Protein AF-A0A6A2R9L7-F1 (afdb_monomer)

Organism: Bifidobacterium adolescentis (NCBI:txid1680)

Secondary structure (DSSP, 8-state):
--S--HHHHHHHHHTSTTEEEEEEETTSSSSSEEEEEETTS-EEEEEEETTEEEEEEEEEESSHHHHHHT-EEEEEEEE-TT-SSSHHHHHHHHHHHHHHTT-

Structure (mmCIF, N/CA/C/O backbone):
data_AF-A0A6A2R9L7-F1
#
_entry.id   AF-A0A6A2R9L7-F1
#
loop_
_atom_site.group_PDB
_atom_site.id
_atom_site.type_symbol
_atom_site.label_atom_id
_atom_site.label_alt_id
_atom_site.label_comp_id
_atom_site.label_asym_id
_atom_site.label_entity_id
_atom_site.label_seq_id
_atom_site.pdbx_PDB_ins_code
_atom_site.Cartn_x
_atom_site.Cartn_y
_atom_site.Cartn_z
_atom_site.occupancy
_atom_site.B_iso_or_equiv
_atom_site.auth_seq_id
_atom_site.auth_comp_id
_atom_site.auth_asym_id
_atom_site.auth_atom_id
_atom_site.pdbx_PDB_model_num
ATOM 1 N N . MET A 1 1 ? 12.498 -3.124 -13.999 1.00 69.31 1 MET A N 1
ATOM 2 C CA . MET A 1 1 ? 11.090 -3.025 -14.425 1.00 69.31 1 MET A CA 1
ATOM 3 C C . MET A 1 1 ? 10.915 -1.661 -15.077 1.00 69.31 1 MET A C 1
ATOM 5 O O . MET A 1 1 ? 11.564 -0.743 -14.602 1.00 69.31 1 MET A O 1
ATOM 9 N N . GLU A 1 2 ? 10.175 -1.531 -16.182 1.00 69.50 2 GLU A N 1
ATOM 10 C CA . GLU A 1 2 ? 10.085 -0.247 -16.920 1.00 69.50 2 GLU A CA 1
ATOM 11 C C . GLU A 1 2 ? 8.731 0.462 -16.737 1.00 69.50 2 GLU A C 1
ATOM 13 O O . GLU A 1 2 ? 8.708 1.683 -16.657 1.00 69.50 2 GLU A O 1
ATOM 18 N N . ASP A 1 3 ? 7.636 -0.290 -16.569 1.00 83.44 3 ASP A N 1
ATOM 19 C CA . ASP A 1 3 ? 6.300 0.232 -16.257 1.00 83.44 3 ASP A CA 1
ATOM 20 C C . ASP A 1 3 ? 5.630 -0.654 -15.201 1.00 83.44 3 ASP A C 1
ATOM 22 O O . ASP A 1 3 ? 5.721 -1.888 -15.265 1.00 83.44 3 ASP A O 1
ATOM 26 N N . ILE A 1 4 ? 4.932 -0.038 -14.246 1.00 88.94 4 ILE A N 1
ATOM 27 C CA . ILE A 1 4 ? 4.225 -0.770 -13.196 1.00 88.94 4 ILE A CA 1
ATOM 28 C C . ILE A 1 4 ? 2.901 -1.330 -13.716 1.00 88.94 4 ILE A C 1
ATOM 30 O O . ILE A 1 4 ? 2.004 -0.607 -14.145 1.00 88.94 4 ILE A O 1
ATOM 34 N N . ASN A 1 5 ? 2.742 -2.644 -13.587 1.00 90.88 5 ASN A N 1
ATOM 35 C CA . ASN A 1 5 ? 1.468 -3.329 -13.738 1.00 90.88 5 ASN A CA 1
ATOM 36 C C . ASN A 1 5 ? 0.770 -3.438 -12.377 1.00 90.88 5 ASN A C 1
ATOM 38 O O . ASN A 1 5 ? 1.140 -4.253 -11.532 1.00 90.88 5 ASN A O 1
ATOM 42 N N . LEU A 1 6 ? -0.294 -2.659 -12.201 1.00 90.62 6 LEU A N 1
ATOM 43 C CA . LEU A 1 6 ? -1.070 -2.592 -10.962 1.00 90.62 6 LEU A CA 1
ATOM 44 C C . LEU A 1 6 ? -1.698 -3.927 -10.545 1.00 90.62 6 LEU A C 1
ATOM 46 O O . LEU A 1 6 ? -1.840 -4.182 -9.352 1.00 90.62 6 LEU A O 1
ATOM 50 N N . TYR A 1 7 ? -2.045 -4.803 -11.491 1.00 91.94 7 TYR A N 1
ATOM 51 C CA . TYR A 1 7 ? -2.589 -6.123 -11.159 1.00 91.94 7 TYR A CA 1
ATOM 52 C C . TYR A 1 7 ? -1.516 -7.051 -10.591 1.00 91.94 7 TYR A C 1
ATOM 54 O O . TYR A 1 7 ? -1.774 -7.766 -9.623 1.00 91.94 7 TYR A O 1
ATOM 62 N N . ASP A 1 8 ? -0.309 -7.018 -11.160 1.00 93.88 8 ASP A N 1
ATOM 63 C CA . ASP A 1 8 ? 0.818 -7.798 -10.645 1.00 93.88 8 ASP A CA 1
ATOM 64 C C . ASP A 1 8 ? 1.302 -7.237 -9.302 1.00 93.88 8 ASP A C 1
ATOM 66 O O . ASP A 1 8 ? 1.650 -8.008 -8.406 1.00 93.88 8 ASP A O 1
ATOM 70 N N . LEU A 1 9 ? 1.259 -5.911 -9.134 1.00 94.81 9 LEU A N 1
ATOM 71 C CA . LEU A 1 9 ? 1.546 -5.240 -7.870 1.00 94.81 9 LEU A CA 1
ATOM 72 C C . LEU A 1 9 ? 0.526 -5.627 -6.787 1.00 94.81 9 LEU A C 1
ATOM 74 O O . LEU A 1 9 ? 0.919 -6.077 -5.712 1.00 94.81 9 LEU A O 1
ATOM 78 N N . ALA A 1 10 ? -0.778 -5.535 -7.076 1.00 95.62 10 ALA A N 1
ATOM 79 C CA . ALA A 1 10 ? -1.836 -5.976 -6.163 1.00 95.62 10 ALA A CA 1
ATOM 80 C C . ALA A 1 10 ? -1.660 -7.454 -5.788 1.00 95.62 10 ALA A C 1
ATOM 82 O O . ALA A 1 10 ? -1.691 -7.815 -4.612 1.00 95.62 10 ALA A O 1
ATOM 83 N N . PHE A 1 11 ? -1.383 -8.312 -6.773 1.00 95.56 11 PHE A N 1
ATOM 84 C CA . PHE A 1 11 ? -1.089 -9.717 -6.518 1.00 95.56 11 PHE A CA 1
ATOM 85 C C . PHE A 1 11 ? 0.145 -9.893 -5.622 1.00 95.56 11 PHE A C 1
ATOM 87 O O . PHE A 1 11 ? 0.132 -10.728 -4.719 1.00 95.56 11 PHE A O 1
ATOM 94 N N . ALA A 1 12 ? 1.201 -9.101 -5.815 1.00 96.44 12 ALA A N 1
ATOM 95 C CA . ALA A 1 12 ? 2.385 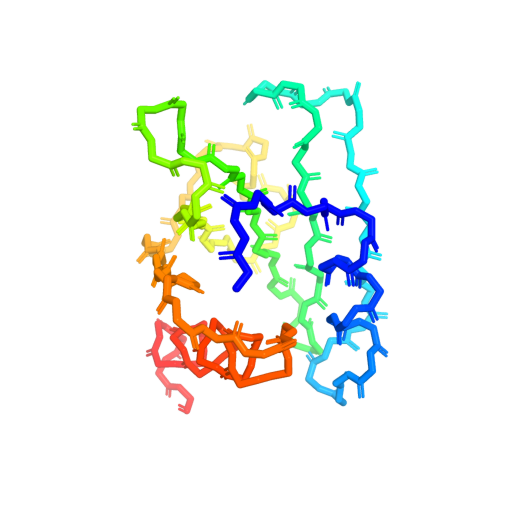-9.151 -4.970 1.00 96.44 12 ALA A CA 1
ATOM 96 C C . ALA A 1 12 ? 2.077 -8.801 -3.504 1.00 96.44 12 ALA A C 1
ATOM 98 O O . ALA A 1 12 ? 2.572 -9.512 -2.628 1.00 96.44 12 ALA A O 1
ATOM 99 N N . PHE A 1 13 ? 1.207 -7.819 -3.242 1.00 97.25 13 PHE A N 1
ATOM 100 C CA . PHE A 1 13 ? 0.708 -7.521 -1.894 1.00 97.25 13 PHE A CA 1
ATOM 101 C C . PHE A 1 13 ? -0.019 -8.714 -1.261 1.00 97.25 13 PHE A C 1
ATOM 103 O O . PHE A 1 13 ? 0.283 -9.065 -0.125 1.00 97.25 13 PHE A O 1
ATOM 110 N N . THR A 1 14 ? -0.891 -9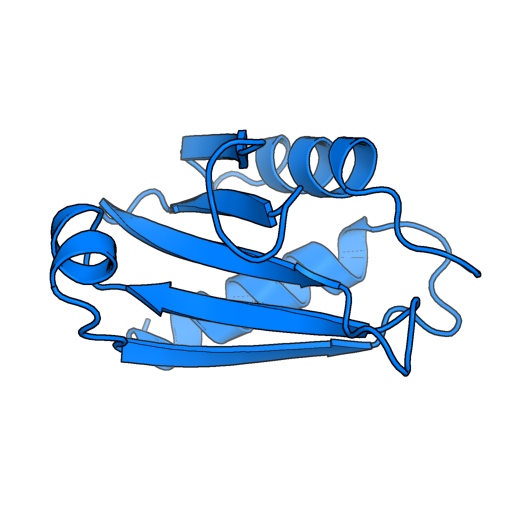.419 -1.996 1.00 95.69 14 THR A N 1
ATOM 111 C CA . THR A 1 14 ? -1.625 -10.588 -1.449 1.00 95.69 14 THR A CA 1
ATOM 112 C C . THR A 1 14 ? -0.727 -11.748 -1.000 1.00 95.69 14 THR A C 1
ATOM 114 O O . THR A 1 14 ? -1.179 -12.661 -0.308 1.00 95.69 14 THR A O 1
ATOM 117 N N . ARG A 1 15 ? 0.554 -11.749 -1.393 1.00 95.94 15 ARG A N 1
ATOM 118 C CA . ARG A 1 15 ? 1.532 -12.759 -0.965 1.00 95.94 15 ARG A CA 1
ATOM 119 C C . ARG A 1 15 ? 2.155 -12.446 0.398 1.00 95.94 15 ARG A C 1
ATOM 121 O O . ARG A 1 15 ? 2.929 -13.268 0.892 1.00 95.94 15 ARG A O 1
ATOM 128 N N . ARG A 1 16 ? 1.854 -11.287 0.990 1.00 96.00 16 ARG A N 1
ATOM 129 C CA . ARG A 1 16 ? 2.440 -10.815 2.248 1.00 96.00 16 ARG A CA 1
ATOM 130 C C . ARG A 1 16 ? 1.500 -11.069 3.427 1.00 96.00 16 ARG A C 1
ATOM 132 O O . ARG A 1 16 ? 0.310 -10.794 3.314 1.00 96.00 16 ARG A O 1
ATOM 139 N N . PRO A 1 17 ? 1.998 -11.606 4.555 1.00 94.69 17 PRO A N 1
ATOM 140 C CA . PRO A 1 17 ? 1.161 -11.929 5.712 1.00 94.69 17 PRO A CA 1
ATOM 141 C C . PRO A 1 17 ? 0.572 -10.698 6.422 1.00 94.69 17 PRO A C 1
ATOM 143 O O . PRO A 1 17 ? -0.409 -10.834 7.151 1.00 94.69 17 PRO A O 1
ATOM 146 N N . GLU A 1 18 ? 1.157 -9.516 6.233 1.00 95.81 18 GLU A N 1
ATOM 147 C CA . GLU A 1 18 ? 0.688 -8.235 6.770 1.00 95.81 18 GLU A CA 1
ATOM 148 C C . GLU A 1 18 ? -0.543 -7.695 6.030 1.00 95.81 18 GLU A C 1
ATOM 150 O O . GLU A 1 18 ? -1.209 -6.791 6.536 1.00 95.81 18 GLU A O 1
ATOM 155 N N . VAL A 1 19 ? -0.849 -8.252 4.856 1.00 96.56 19 VAL A N 1
ATOM 156 C CA . VAL A 1 19 ? -1.941 -7.838 3.975 1.00 96.56 19 VAL A CA 1
ATOM 157 C C . VAL A 1 19 ? -3.101 -8.820 4.107 1.00 96.56 19 VAL A C 1
ATOM 159 O O . VAL A 1 19 ? -2.934 -10.030 3.948 1.00 96.56 19 VAL A O 1
ATOM 162 N N . THR A 1 20 ? -4.293 -8.304 4.394 1.00 96.50 20 THR A N 1
ATOM 163 C CA . THR A 1 20 ? -5.530 -9.098 4.445 1.00 96.50 20 THR A CA 1
ATOM 164 C C . THR A 1 20 ? -6.254 -9.124 3.113 1.00 96.50 20 THR A C 1
ATOM 166 O O . THR A 1 20 ? -6.832 -10.156 2.767 1.00 96.50 20 THR A O 1
ATOM 169 N N . ASP A 1 21 ? -6.203 -8.026 2.363 1.00 96.12 21 ASP A N 1
ATOM 170 C CA . ASP A 1 21 ? -6.748 -7.940 1.013 1.00 96.12 21 ASP A CA 1
ATOM 171 C C . ASP A 1 21 ? -5.966 -6.923 0.177 1.00 96.12 21 ASP A C 1
ATOM 173 O O . ASP A 1 21 ? -5.429 -5.947 0.701 1.00 96.12 21 ASP A O 1
ATOM 177 N N . ALA A 1 22 ? -5.895 -7.158 -1.130 1.00 96.31 22 ALA A N 1
ATOM 178 C CA . ALA A 1 22 ? -5.348 -6.194 -2.072 1.00 96.31 22 ALA A CA 1
ATOM 179 C C . ALA A 1 22 ? -6.007 -6.339 -3.443 1.00 96.31 22 ALA A C 1
ATOM 181 O O . ALA A 1 22 ? -6.014 -7.418 -4.042 1.00 96.31 22 ALA A O 1
ATOM 182 N N . ASN A 1 23 ? -6.524 -5.235 -3.976 1.00 94.38 23 ASN A N 1
ATOM 183 C CA . ASN A 1 23 ? -7.232 -5.232 -5.249 1.00 94.38 23 ASN A CA 1
ATOM 184 C C . ASN A 1 23 ? -7.042 -3.920 -6.013 1.00 94.38 23 ASN A C 1
ATOM 186 O O . ASN A 1 23 ? -6.840 -2.858 -5.433 1.00 94.38 23 ASN A O 1
ATOM 190 N N . VAL A 1 24 ? -7.183 -3.982 -7.336 1.00 92.31 24 VAL A N 1
ATOM 191 C CA . VAL A 1 24 ? -7.275 -2.776 -8.167 1.00 92.31 24 VAL A CA 1
ATOM 192 C C . VAL A 1 24 ? -8.708 -2.247 -8.098 1.00 92.31 24 VAL A C 1
ATOM 194 O O . VAL A 1 24 ? -9.668 -2.980 -8.349 1.00 92.31 24 VAL A O 1
ATOM 197 N N . ALA A 1 25 ? -8.863 -0.984 -7.721 1.00 87.12 25 ALA A N 1
ATOM 198 C CA . ALA A 1 25 ? -10.124 -0.264 -7.693 1.00 87.12 25 ALA A CA 1
ATOM 199 C C . ALA A 1 25 ? -10.230 0.636 -8.932 1.00 87.12 25 ALA A C 1
ATOM 201 O O . ALA A 1 25 ? -9.509 1.620 -9.067 1.00 87.12 25 ALA A O 1
ATOM 202 N N . THR A 1 26 ? -11.175 0.315 -9.817 1.00 76.62 26 THR A N 1
ATOM 203 C CA . THR A 1 26 ? -11.415 1.020 -11.093 1.00 76.62 26 THR A CA 1
ATOM 204 C C . TH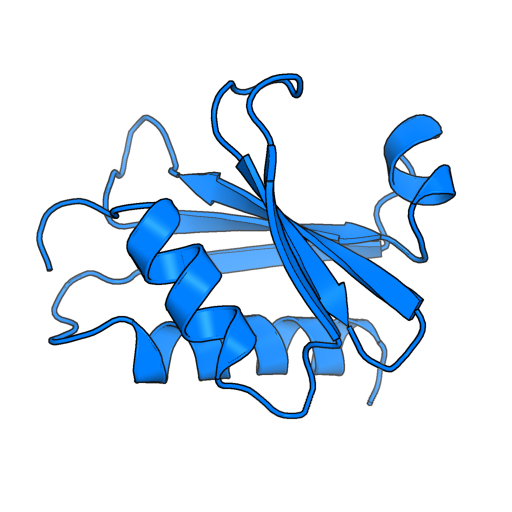R A 1 26 ? -12.478 2.124 -10.977 1.00 76.62 26 THR A C 1
ATOM 206 O O . THR A 1 26 ? -13.097 2.504 -11.964 1.00 76.62 26 THR A O 1
ATOM 209 N N . GLY A 1 27 ? -12.823 2.527 -9.752 1.00 68.38 27 GLY A N 1
ATOM 210 C CA . GLY A 1 27 ? -13.880 3.506 -9.463 1.00 68.38 27 GLY A CA 1
ATOM 211 C C . GLY A 1 27 ? -13.417 4.640 -8.551 1.00 68.38 27 GLY A C 1
ATOM 212 O O . GLY A 1 27 ? -14.256 5.360 -8.010 1.00 68.38 27 GLY A O 1
ATOM 213 N N . MET A 1 28 ? -12.105 4.750 -8.339 1.00 70.25 28 MET A N 1
ATOM 214 C CA . MET A 1 28 ? -11.468 5.842 -7.606 1.00 70.25 28 MET A CA 1
ATOM 215 C C . MET A 1 28 ? -10.819 6.813 -8.597 1.00 70.25 28 MET A C 1
ATOM 217 O O . MET A 1 28 ? -10.652 6.478 -9.764 1.00 70.25 28 MET A O 1
ATOM 221 N N . CYS A 1 29 ? -10.513 8.029 -8.139 1.00 59.12 29 CYS A N 1
ATOM 222 C CA . CYS A 1 29 ? -9.726 9.001 -8.897 1.00 59.12 29 CYS A CA 1
ATOM 223 C C . CYS A 1 29 ? -8.352 9.141 -8.220 1.00 59.12 29 CYS A C 1
ATOM 225 O O . CYS A 1 29 ? -8.334 9.542 -7.052 1.00 59.12 29 CYS A O 1
ATOM 227 N N . PRO A 1 30 ? -7.229 8.890 -8.919 1.00 66.12 30 PRO A N 1
ATOM 228 C CA . PRO A 1 30 ? -7.133 8.495 -10.333 1.00 66.12 30 PRO A CA 1
ATOM 229 C C . PRO A 1 30 ? -7.701 7.091 -10.611 1.00 66.12 30 PRO A C 1
ATOM 231 O O . PRO A 1 30 ? -7.779 6.271 -9.701 1.00 66.12 30 PRO A O 1
ATOM 234 N N . ASP A 1 31 ? -8.132 6.843 -11.853 1.00 66.00 31 ASP A N 1
ATOM 235 C CA . ASP A 1 31 ? -8.576 5.512 -12.284 1.00 66.00 31 A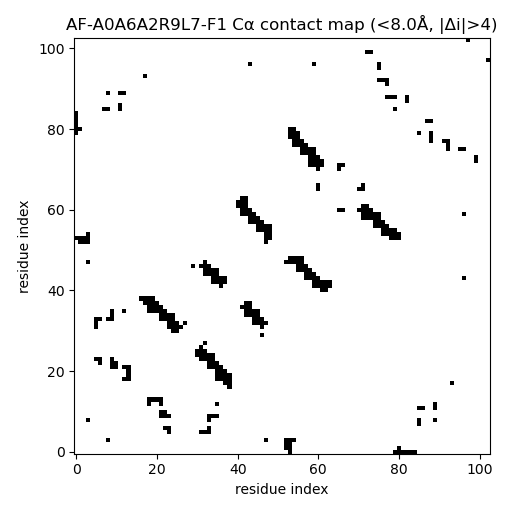SP A CA 1
ATOM 236 C C . ASP A 1 31 ? -7.424 4.502 -12.144 1.00 66.00 31 ASP A C 1
ATOM 238 O O . ASP A 1 31 ? -6.264 4.842 -12.371 1.00 66.00 31 ASP A O 1
ATOM 242 N N . ASP A 1 32 ? -7.761 3.264 -11.773 1.00 74.75 32 ASP A N 1
ATOM 243 C CA . ASP A 1 32 ? -6.819 2.174 -11.496 1.00 74.75 32 ASP A CA 1
ATOM 244 C C . ASP A 1 32 ? -5.850 2.487 -10.332 1.00 74.75 32 ASP A C 1
ATOM 246 O O . ASP A 1 32 ? -4.654 2.707 -10.498 1.00 74.75 32 ASP A O 1
ATOM 250 N N . THR A 1 33 ? -6.369 2.451 -9.102 1.00 89.12 33 THR A N 1
ATOM 251 C CA . THR A 1 33 ? -5.556 2.467 -7.868 1.00 89.12 33 THR A CA 1
ATOM 252 C C . THR A 1 33 ? -5.510 1.091 -7.222 1.00 89.12 33 THR A C 1
ATOM 254 O O . THR A 1 33 ? -6.529 0.403 -7.188 1.00 89.12 33 THR A O 1
ATOM 257 N N . VAL A 1 34 ? -4.382 0.701 -6.635 1.00 94.19 34 VAL A N 1
ATOM 258 C CA . VAL A 1 34 ? -4.304 -0.496 -5.787 1.00 94.19 34 VAL A CA 1
ATOM 259 C C . VAL A 1 34 ? -4.738 -0.116 -4.375 1.00 94.19 34 VAL A C 1
ATOM 261 O O . VAL A 1 34 ? -4.118 0.727 -3.734 1.00 94.19 34 VAL A O 1
ATOM 264 N N . LEU A 1 35 ? -5.803 -0.740 -3.886 1.00 94.94 35 LEU A N 1
ATOM 265 C CA . LEU A 1 35 ? -6.241 -0.649 -2.500 1.00 94.94 35 LEU A CA 1
ATOM 266 C C . LEU A 1 35 ? -5.694 -1.856 -1.743 1.00 94.94 35 LEU A C 1
ATOM 268 O O . LEU A 1 35 ? -5.851 -2.985 -2.202 1.00 94.94 35 LEU A O 1
ATOM 272 N N . VAL A 1 36 ? -5.047 -1.608 -0.609 1.00 96.75 36 VAL A N 1
ATOM 273 C CA . VAL A 1 36 ? -4.437 -2.631 0.246 1.00 96.75 36 VAL A CA 1
ATOM 274 C C . VAL A 1 36 ? -4.996 -2.489 1.653 1.00 96.75 36 VAL A C 1
ATOM 276 O O . VAL A 1 36 ? -4.841 -1.445 2.282 1.00 96.75 36 VAL A O 1
ATOM 279 N N . GLU A 1 37 ? -5.627 -3.542 2.159 1.00 96.75 37 GLU A N 1
ATOM 280 C CA . GLU A 1 37 ? -6.034 -3.650 3.556 1.00 96.75 37 GLU A CA 1
ATOM 281 C C . GLU A 1 37 ? -4.943 -4.379 4.346 1.00 96.75 37 GLU A C 1
ATOM 283 O O . GLU A 1 37 ? -4.501 -5.475 3.989 1.00 96.75 37 GLU A O 1
ATOM 288 N N . LEU A 1 38 ? -4.488 -3.752 5.426 1.00 95.50 38 LEU A N 1
ATOM 289 C CA . LEU A 1 38 ? -3.500 -4.317 6.334 1.00 95.50 38 LEU A CA 1
ATOM 290 C C . LEU A 1 38 ? -4.201 -5.088 7.453 1.00 95.50 38 LEU A C 1
ATOM 292 O O . LEU A 1 38 ? -5.273 -4.705 7.916 1.00 95.50 38 LEU A O 1
ATOM 296 N N . ALA A 1 39 ? -3.535 -6.101 8.007 1.00 92.69 39 ALA A N 1
ATOM 297 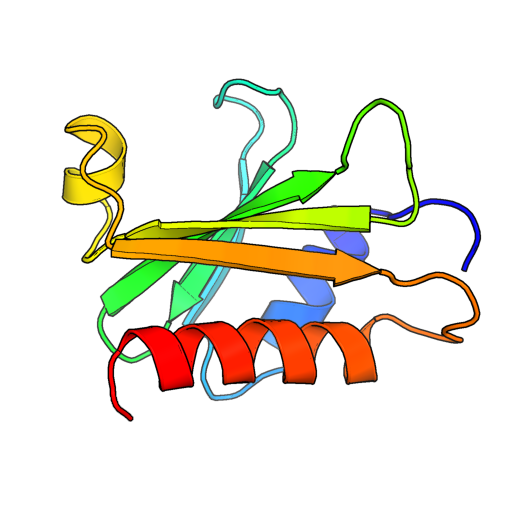C CA . ALA A 1 39 ? -4.065 -6.931 9.095 1.00 92.69 39 ALA A CA 1
ATOM 298 C C . ALA A 1 39 ? -4.471 -6.153 10.364 1.00 92.69 39 ALA A C 1
ATOM 300 O O . ALA A 1 39 ? -5.194 -6.675 11.213 1.00 92.69 39 ALA A O 1
ATOM 301 N N . GLY A 1 40 ? -4.020 -4.903 10.506 1.00 89.62 40 GLY A N 1
ATOM 302 C CA . GLY A 1 40 ? -4.439 -3.993 11.572 1.00 89.62 40 GLY A CA 1
ATOM 303 C C . GLY A 1 40 ? -5.698 -3.165 11.278 1.00 89.62 40 GLY A C 1
ATOM 304 O O . GLY A 1 40 ? -6.022 -2.305 12.098 1.00 89.62 40 GLY A O 1
ATOM 305 N N . GLY A 1 41 ? -6.372 -3.385 10.144 1.00 92.56 41 GLY A N 1
ATOM 306 C CA . GLY A 1 41 ? -7.576 -2.670 9.695 1.00 92.56 41 GLY A CA 1
ATOM 307 C C . GLY A 1 41 ? -7.313 -1.346 8.968 1.00 92.56 41 GLY A C 1
ATOM 308 O O . GLY A 1 41 ? -8.256 -0.683 8.550 1.00 92.56 41 GLY A O 1
ATOM 309 N N . GLN A 1 42 ? -6.043 -0.960 8.823 1.00 95.81 42 GLN A N 1
ATOM 310 C CA . GLN A 1 42 ? -5.644 0.218 8.056 1.00 95.81 42 GLN A CA 1
ATOM 311 C C . GLN A 1 42 ? -5.752 -0.054 6.562 1.00 95.81 42 GLN A C 1
ATOM 313 O O . GLN A 1 42 ? -5.561 -1.187 6.119 1.00 95.81 42 GLN A O 1
ATOM 318 N N . VAL A 1 43 ? -5.991 1.003 5.791 1.00 96.44 43 VAL A N 1
ATOM 319 C CA . VAL A 1 43 ? -6.084 0.907 4.335 1.00 96.44 43 VAL A CA 1
ATOM 320 C C . VAL A 1 43 ? -5.053 1.824 3.701 1.00 96.44 43 VAL A C 1
ATOM 322 O O . VAL A 1 43 ? -5.010 3.015 4.002 1.00 96.44 43 VAL A O 1
ATOM 325 N N . ALA A 1 44 ? -4.228 1.274 2.819 1.00 96.31 44 ALA A N 1
ATOM 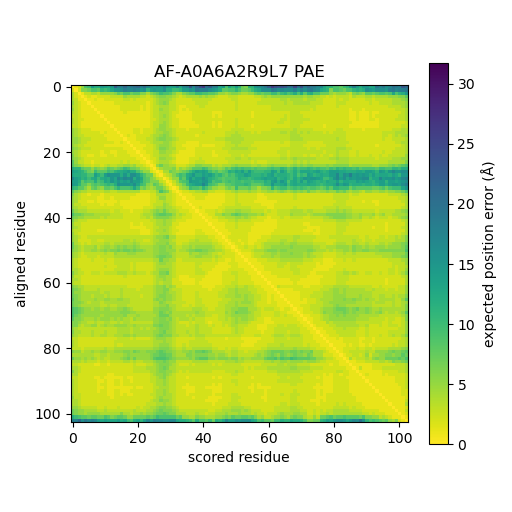326 C CA . ALA A 1 44 ? -3.317 2.033 1.980 1.00 96.31 44 ALA A CA 1
ATOM 327 C C . ALA A 1 44 ? -3.849 2.072 0.543 1.00 96.31 44 ALA A C 1
ATOM 329 O O . ALA A 1 44 ? -4.296 1.061 -0.000 1.00 96.31 44 ALA A O 1
ATOM 330 N N . VAL A 1 45 ? -3.814 3.253 -0.067 1.00 95.06 45 VAL A N 1
ATOM 331 C CA . VAL A 1 45 ? -4.203 3.471 -1.463 1.00 95.06 45 VAL A CA 1
ATOM 332 C C . VAL A 1 45 ? -2.955 3.840 -2.242 1.00 95.06 45 VAL A C 1
ATOM 334 O O . VAL A 1 45 ? -2.309 4.826 -1.904 1.00 95.06 45 VAL A O 1
ATOM 337 N N . PHE A 1 46 ? -2.632 3.063 -3.271 1.00 94.69 46 PHE A N 1
ATOM 338 C CA . PHE A 1 46 ? -1.453 3.242 -4.109 1.00 94.69 46 PHE A CA 1
ATOM 339 C C . PHE A 1 46 ? -1.836 3.532 -5.559 1.00 94.69 46 PHE A C 1
ATOM 341 O O . PHE A 1 46 ? -2.722 2.890 -6.127 1.00 94.69 46 PHE A O 1
ATOM 348 N N . ASN A 1 47 ? -1.127 4.463 -6.182 1.00 92.12 47 ASN A N 1
ATOM 349 C CA . ASN A 1 47 ? -1.267 4.812 -7.588 1.00 92.12 47 ASN A CA 1
ATOM 350 C C . ASN A 1 47 ? 0.106 5.035 -8.228 1.00 92.12 47 ASN A C 1
ATOM 352 O O . ASN A 1 47 ? 1.077 5.371 -7.551 1.00 92.12 47 ASN A O 1
ATOM 356 N N . VAL A 1 48 ? 0.178 4.870 -9.548 1.00 91.25 48 VAL A N 1
ATOM 357 C CA . VAL A 1 48 ? 1.378 5.226 -10.316 1.00 91.25 48 VAL A CA 1
ATOM 358 C C . VAL A 1 48 ? 1.470 6.747 -10.427 1.00 91.25 48 VAL A C 1
ATOM 360 O O . VAL A 1 48 ? 0.447 7.433 -10.518 1.00 91.25 48 VAL A O 1
ATOM 363 N N . GLN A 1 49 ? 2.685 7.284 -10.398 1.00 88.94 49 GLN A N 1
ATOM 364 C CA . GLN A 1 49 ? 2.931 8.695 -10.666 1.00 88.94 49 GLN A CA 1
ATOM 365 C C . GLN A 1 49 ? 2.909 8.970 -12.180 1.00 88.94 49 GLN A C 1
ATOM 367 O O . GLN A 1 49 ? 3.698 8.395 -12.923 1.00 88.94 49 GLN A O 1
ATOM 372 N N . ASP A 1 50 ? 2.056 9.893 -12.643 1.00 85.31 50 ASP A N 1
ATOM 373 C CA . ASP A 1 50 ? 1.875 10.189 -14.080 1.00 85.31 50 ASP A CA 1
ATOM 374 C C . ASP A 1 50 ? 3.178 10.539 -14.823 1.00 85.31 50 ASP A C 1
ATOM 376 O O . ASP A 1 50 ? 3.373 10.154 -15.974 1.00 85.31 50 ASP A O 1
ATOM 380 N N . GLU A 1 51 ? 4.073 11.291 -14.178 1.00 87.25 51 GLU A N 1
ATOM 381 C CA . GLU A 1 51 ? 5.339 11.73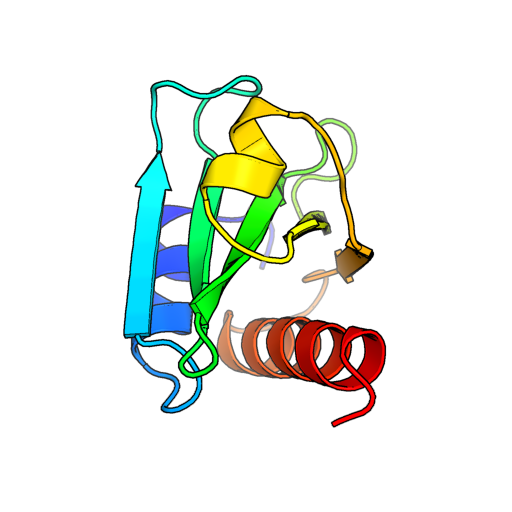6 -14.778 1.00 87.25 51 GLU A CA 1
ATOM 382 C C . GLU A 1 51 ? 6.467 10.698 -14.647 1.00 87.25 51 GLU A C 1
ATOM 384 O O . GLU A 1 51 ? 7.472 10.802 -15.351 1.00 87.25 51 GLU A O 1
ATOM 389 N N . TYR A 1 52 ? 6.299 9.699 -13.772 1.00 89.62 52 TYR A N 1
ATOM 390 C CA . TYR A 1 52 ? 7.312 8.697 -13.432 1.00 89.62 52 TYR A CA 1
ATOM 391 C C . TYR A 1 52 ? 6.650 7.313 -13.287 1.00 89.62 52 TYR A C 1
ATOM 393 O O . TYR A 1 52 ? 6.289 6.911 -12.181 1.00 89.62 52 TYR A O 1
ATOM 401 N N . PRO A 1 53 ? 6.491 6.549 -14.384 1.00 88.56 53 PRO A N 1
ATOM 402 C CA . PRO A 1 53 ? 5.697 5.313 -14.396 1.00 88.56 53 PRO A CA 1
ATOM 403 C C . PRO A 1 53 ? 6.302 4.149 -13.590 1.00 88.56 53 PRO A C 1
ATOM 405 O O . PRO A 1 53 ? 5.627 3.147 -13.357 1.00 88.56 53 PRO A O 1
ATOM 408 N N . ALA A 1 54 ? 7.559 4.283 -13.154 1.00 92.44 54 ALA A N 1
ATOM 409 C CA . ALA A 1 54 ? 8.231 3.367 -12.234 1.00 92.44 54 ALA A CA 1
ATOM 410 C C . ALA A 1 54 ? 8.013 3.726 -10.750 1.00 92.44 54 ALA A C 1
ATOM 412 O O . ALA A 1 54 ? 8.458 2.988 -9.875 1.00 92.44 54 ALA A O 1
ATOM 413 N N . VAL A 1 55 ? 7.332 4.834 -10.446 1.00 92.19 55 VAL A N 1
ATOM 414 C CA . VAL A 1 55 ? 7.141 5.328 -9.078 1.00 92.19 55 VAL A CA 1
ATOM 415 C C . VAL A 1 55 ? 5.705 5.085 -8.621 1.00 92.19 55 VAL A C 1
ATOM 417 O O . VAL A 1 55 ? 4.745 5.486 -9.285 1.00 92.19 55 VAL A O 1
ATOM 420 N N . ILE A 1 56 ? 5.561 4.465 -7.448 1.00 93.69 56 ILE A N 1
ATOM 421 C CA . ILE A 1 56 ? 4.300 4.386 -6.708 1.00 93.69 56 ILE A CA 1
ATOM 422 C C . ILE A 1 56 ? 4.233 5.509 -5.691 1.00 93.69 56 ILE A C 1
ATOM 424 O O . ILE A 1 56 ? 5.151 5.712 -4.897 1.00 93.69 56 ILE A O 1
ATOM 428 N N . LEU A 1 57 ? 3.089 6.180 -5.672 1.00 93.56 57 LEU A N 1
ATOM 429 C CA . LEU A 1 57 ? 2.667 7.054 -4.593 1.00 93.56 57 LEU A CA 1
ATOM 430 C C . LEU A 1 57 ? 1.562 6.354 -3.813 1.00 93.56 57 LEU A C 1
ATOM 432 O O . LEU A 1 57 ? 0.670 5.738 -4.391 1.00 93.56 57 LEU A O 1
ATOM 436 N N . GLY A 1 58 ? 1.646 6.436 -2.496 1.00 93.38 58 GLY A N 1
ATOM 437 C CA . GLY A 1 58 ? 0.723 5.823 -1.566 1.00 93.38 58 GLY A CA 1
ATOM 438 C C . GLY A 1 58 ? 0.179 6.825 -0.567 1.00 93.38 58 GLY A C 1
ATOM 439 O O . GLY A 1 58 ? 0.818 7.820 -0.226 1.00 93.38 58 GLY A O 1
ATOM 440 N N . THR A 1 59 ? -1.011 6.557 -0.059 1.00 95.12 59 THR A N 1
ATOM 441 C CA . THR A 1 59 ? -1.571 7.272 1.085 1.00 95.12 59 THR A CA 1
ATOM 442 C C . THR A 1 59 ? -2.174 6.268 2.048 1.00 95.12 59 THR A C 1
ATOM 444 O O . THR A 1 59 ? -2.963 5.410 1.648 1.00 95.12 59 THR A O 1
ATOM 447 N N . LEU A 1 60 ? -1.780 6.363 3.313 1.00 96.56 60 LEU A N 1
ATOM 448 C CA . LEU A 1 60 ? -2.265 5.506 4.383 1.00 96.56 60 LEU A CA 1
ATOM 449 C C . LEU A 1 60 ? -3.441 6.164 5.096 1.00 96.56 60 LEU A C 1
ATOM 451 O O . LEU A 1 60 ? -3.388 7.346 5.423 1.00 96.56 60 LEU A O 1
ATOM 455 N N . TYR A 1 61 ? -4.461 5.377 5.407 1.00 96.12 61 TYR A N 1
ATOM 456 C CA . TYR A 1 61 ? -5.641 5.786 6.155 1.00 96.12 61 TYR A CA 1
ATOM 457 C C . TYR A 1 61 ? -5.845 4.874 7.361 1.00 96.12 61 TYR A C 1
ATOM 459 O O . TYR A 1 61 ? -5.441 3.706 7.360 1.00 96.12 61 TYR A O 1
ATOM 467 N N . ALA A 1 62 ? -6.496 5.408 8.396 1.00 94.38 62 ALA A N 1
ATOM 468 C CA . ALA A 1 62 ? -6.820 4.642 9.597 1.00 94.38 62 ALA A CA 1
ATOM 469 C C . ALA A 1 62 ? -7.699 3.422 9.287 1.00 94.38 62 ALA A C 1
ATOM 471 O O . ALA A 1 62 ? -7.507 2.373 9.903 1.00 94.38 62 ALA A O 1
ATOM 472 N N . ASP A 1 63 ? -8.600 3.577 8.313 1.00 94.00 63 ASP A N 1
ATOM 473 C CA . ASP A 1 63 ? -9.547 2.589 7.807 1.00 94.00 63 ASP A CA 1
ATOM 474 C C . ASP A 1 63 ? -10.246 3.134 6.533 1.00 94.00 63 ASP A C 1
ATOM 476 O O . ASP A 1 63 ? -9.892 4.196 6.009 1.00 94.00 63 ASP A O 1
ATOM 480 N N . ALA A 1 64 ? -11.241 2.405 6.020 1.00 90.12 64 ALA A N 1
ATOM 481 C CA . ALA A 1 64 ? -11.976 2.770 4.809 1.00 90.12 64 ALA A CA 1
ATOM 482 C C . ALA A 1 64 ? -12.846 4.039 4.940 1.00 90.12 64 ALA A C 1
ATOM 484 O O . ALA A 1 64 ? -13.049 4.724 3.934 1.00 90.12 64 ALA A O 1
ATOM 485 N N . ASP A 1 65 ? -13.364 4.376 6.128 1.00 91.94 65 ASP A N 1
ATOM 486 C CA . ASP A 1 65 ? -14.066 5.647 6.351 1.00 91.94 65 ASP A CA 1
ATOM 487 C C . ASP A 1 65 ? -13.089 6.825 6.231 1.00 91.94 65 ASP A C 1
ATOM 489 O O . ASP A 1 65 ? -13.422 7.817 5.582 1.00 91.94 65 ASP A O 1
ATOM 493 N N . GLY A 1 66 ? -11.841 6.664 6.685 1.00 90.38 66 GLY A N 1
ATOM 494 C CA . GLY A 1 66 ? -10.778 7.662 6.506 1.00 90.38 66 GLY A CA 1
ATOM 495 C C . GLY A 1 66 ? -10.537 8.055 5.041 1.00 90.38 66 GLY A C 1
ATOM 496 O O . GLY A 1 66 ? -10.324 9.230 4.739 1.00 90.38 66 GLY A O 1
ATOM 497 N N . ILE A 1 67 ? -10.663 7.110 4.100 1.00 88.12 67 ILE A N 1
ATOM 498 C CA . ILE A 1 67 ? -10.606 7.407 2.656 1.00 88.12 67 ILE A CA 1
ATOM 499 C C . ILE A 1 67 ? -11.769 8.316 2.245 1.00 88.12 67 ILE A C 1
ATOM 501 O O . ILE A 1 67 ? -11.578 9.284 1.510 1.00 88.12 67 ILE A O 1
ATOM 505 N N . ARG A 1 68 ? -12.986 8.010 2.712 1.00 87.38 68 ARG A N 1
ATOM 506 C CA . ARG A 1 68 ? -14.214 8.750 2.363 1.00 87.38 68 ARG A CA 1
ATOM 507 C C . ARG A 1 68 ? -14.220 10.156 2.953 1.00 87.38 68 ARG A C 1
ATOM 509 O O . ARG A 1 68 ? -14.770 11.071 2.344 1.00 87.38 68 ARG A O 1
ATOM 516 N N . GLU A 1 69 ? -13.645 10.304 4.137 1.00 91.81 69 GLU A N 1
ATOM 517 C CA . GLU A 1 69 ? -13.499 11.577 4.841 1.00 91.81 69 GLU A CA 1
ATOM 518 C C . GLU A 1 69 ? -12.264 12.363 4.381 1.00 91.81 69 GLU A C 1
ATOM 520 O O . GLU A 1 69 ? -12.145 13.545 4.699 1.00 91.81 69 GLU A O 1
ATOM 525 N N . HIS A 1 70 ? -11.398 11.742 3.570 1.00 89.81 70 HIS A N 1
ATOM 526 C CA . HIS A 1 70 ? -10.122 12.290 3.115 1.00 89.81 70 HIS A CA 1
ATOM 527 C C . HIS A 1 70 ? -9.196 12.692 4.278 1.00 89.81 70 HIS A C 1
ATOM 529 O O . HIS A 1 70 ? -8.565 13.749 4.226 1.00 89.81 70 HIS A O 1
ATOM 535 N N . ASP A 1 71 ? -9.101 11.844 5.306 1.00 92.75 71 ASP A N 1
ATOM 536 C CA . ASP A 1 71 ? -8.263 12.044 6.499 1.00 92.75 71 ASP A CA 1
ATOM 537 C C . ASP A 1 71 ? -7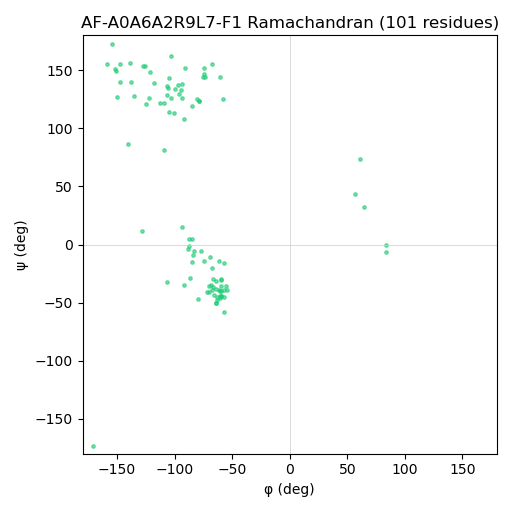.064 11.071 6.486 1.00 92.75 71 ASP A C 1
ATOM 539 O O . ASP A 1 71 ? -7.128 9.980 7.062 1.00 92.75 71 ASP A O 1
ATOM 543 N N . PRO A 1 72 ? -5.987 11.388 5.740 1.00 93.44 72 PRO A N 1
ATOM 544 C CA . PRO A 1 72 ? -4.830 10.513 5.631 1.00 93.44 72 PRO A CA 1
ATOM 545 C C . PRO A 1 72 ? -3.962 10.562 6.890 1.00 93.44 72 PRO A C 1
ATOM 547 O O . PRO A 1 72 ? -3.749 11.619 7.483 1.00 93.44 72 PRO A O 1
ATOM 550 N N . LEU A 1 73 ? -3.394 9.412 7.244 1.00 93.88 73 LEU A N 1
ATOM 551 C CA . LEU A 1 73 ? -2.393 9.283 8.297 1.00 93.88 73 LEU A CA 1
ATOM 552 C C . LEU A 1 73 ? -1.006 9.697 7.807 1.00 93.88 73 LEU A C 1
ATOM 554 O O . LEU A 1 73 ? -0.318 10.436 8.502 1.00 93.88 73 LEU A O 1
ATOM 558 N N . GLU A 1 74 ? -0.594 9.209 6.634 1.00 95.00 74 GLU A N 1
ATOM 559 C CA . GLU A 1 74 ? 0.761 9.420 6.115 1.00 95.00 74 GLU A CA 1
ATOM 560 C C . GLU A 1 74 ? 0.826 9.242 4.593 1.00 95.00 74 GLU A C 1
ATOM 562 O O . GLU A 1 74 ? 0.006 8.532 3.999 1.00 95.00 74 GLU A O 1
ATOM 567 N N . SER A 1 75 ? 1.812 9.884 3.962 1.00 93.88 75 SER A N 1
ATOM 568 C CA . SER A 1 75 ? 2.135 9.688 2.544 1.00 93.88 75 SER A CA 1
ATOM 569 C C . SER A 1 75 ? 3.280 8.690 2.383 1.00 93.88 75 SER A C 1
ATOM 571 O O . SER A 1 75 ? 4.280 8.758 3.089 1.00 93.88 75 SER A O 1
ATOM 573 N N . ILE A 1 76 ? 3.154 7.783 1.420 1.00 94.38 76 ILE A N 1
ATOM 574 C CA . ILE A 1 76 ? 4.108 6.698 1.158 1.00 94.38 76 ILE A CA 1
ATOM 575 C C . ILE A 1 76 ? 4.606 6.835 -0.279 1.00 94.38 76 ILE A C 1
ATOM 577 O O . ILE A 1 76 ? 3.867 7.305 -1.145 1.00 94.38 76 ILE A O 1
ATOM 581 N N . HIS A 1 77 ? 5.844 6.439 -0.562 1.00 93.25 77 HIS A N 1
ATOM 582 C CA . HIS A 1 77 ? 6.323 6.380 -1.943 1.00 93.25 77 HIS A CA 1
ATOM 583 C C . HIS A 1 77 ? 7.403 5.319 -2.127 1.00 93.25 77 HIS A C 1
ATOM 585 O O . HIS A 1 77 ? 8.162 5.036 -1.203 1.00 93.25 77 HIS A O 1
ATOM 591 N N . HIS A 1 78 ? 7.484 4.759 -3.332 1.00 95.00 78 HIS A N 1
ATOM 592 C CA . HIS A 1 78 ? 8.550 3.833 -3.712 1.00 95.00 78 HIS A CA 1
ATOM 593 C C . HIS A 1 78 ? 8.901 3.971 -5.189 1.00 95.00 78 HIS A C 1
ATOM 595 O O . HIS A 1 78 ? 8.006 4.115 -6.023 1.00 95.00 78 HIS A O 1
ATOM 601 N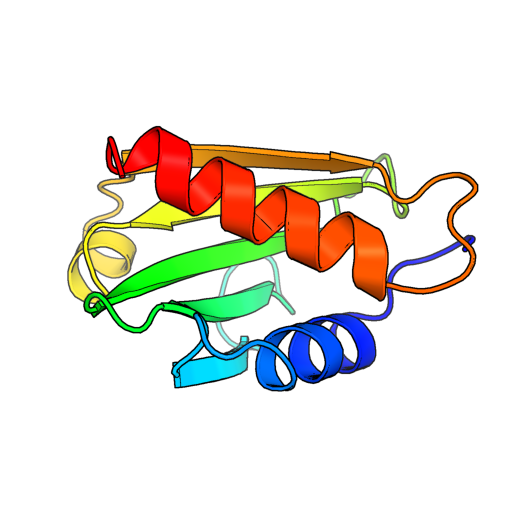 N . ASP A 1 79 ? 10.192 3.903 -5.504 1.00 94.75 79 ASP A N 1
ATOM 602 C CA . ASP A 1 79 ? 10.713 3.893 -6.872 1.00 94.75 79 ASP A CA 1
ATOM 603 C C . ASP A 1 79 ? 11.169 2.474 -7.237 1.00 94.75 79 ASP A C 1
ATOM 605 O O . ASP A 1 79 ? 12.121 1.953 -6.660 1.00 94.75 79 ASP A O 1
ATOM 609 N N . PHE A 1 80 ? 10.481 1.851 -8.197 1.00 93.62 80 PHE A N 1
ATOM 610 C CA . PHE A 1 80 ? 10.778 0.504 -8.691 1.00 93.62 80 PHE A CA 1
ATOM 611 C C . PHE A 1 80 ? 11.860 0.491 -9.791 1.00 93.62 80 PHE A C 1
ATOM 613 O O . PHE A 1 80 ? 12.127 -0.562 -10.391 1.00 93.62 80 PHE A O 1
ATOM 620 N N . GLU A 1 81 ? 12.481 1.632 -10.120 1.00 91.81 81 GLU A N 1
ATOM 621 C CA . GLU A 1 81 ? 13.532 1.693 -11.134 1.00 91.81 81 GLU A CA 1
ATOM 622 C C . GLU A 1 81 ? 14.697 0.750 -10.780 1.00 91.81 81 GLU A C 1
ATOM 624 O O . GLU A 1 81 ? 15.301 0.792 -9.711 1.00 91.81 81 GLU A O 1
ATOM 629 N N . GLY A 1 82 ? 15.030 -0.140 -11.719 1.00 87.75 82 GLY A N 1
ATOM 630 C CA . GLY A 1 82 ? 16.102 -1.124 -11.541 1.00 87.75 82 GLY A CA 1
ATOM 631 C C . GLY A 1 82 ? 15.706 -2.407 -10.802 1.00 87.75 82 GLY A C 1
ATOM 632 O O . GLY A 1 82 ? 16.495 -3.354 -10.814 1.00 87.75 82 GLY A O 1
ATOM 633 N N . GLU A 1 83 ? 14.491 -2.507 -10.254 1.00 90.88 83 GLU A N 1
ATOM 634 C CA . GLU A 1 83 ? 14.012 -3.739 -9.617 1.00 90.88 83 GLU A CA 1
ATOM 635 C C . GLU A 1 83 ? 13.654 -4.829 -10.645 1.00 90.88 83 GLU A C 1
ATOM 637 O O . GLU A 1 83 ? 13.216 -4.560 -11.775 1.00 90.88 83 GLU A O 1
ATOM 642 N N . GLY A 1 84 ? 13.882 -6.091 -10.266 1.00 87.75 84 GLY A N 1
ATOM 643 C CA . GLY A 1 84 ? 13.608 -7.264 -11.104 1.00 87.75 84 GLY A CA 1
ATOM 644 C C . GLY A 1 84 ? 12.173 -7.783 -10.992 1.00 87.75 84 GLY A C 1
ATOM 645 O O . GLY A 1 84 ? 11.649 -8.344 -11.956 1.00 87.75 84 GLY A O 1
ATOM 646 N N . ASP A 1 85 ? 11.540 -7.573 -9.840 1.00 90.75 85 ASP A N 1
ATOM 647 C CA . ASP A 1 85 ? 10.164 -7.943 -9.525 1.00 90.75 85 ASP A CA 1
ATOM 648 C C . ASP A 1 85 ? 9.606 -7.030 -8.418 1.00 90.75 85 ASP A C 1
ATOM 650 O O . ASP A 1 85 ? 10.340 -6.226 -7.864 1.00 90.75 85 ASP A O 1
ATOM 654 N N . TYR A 1 86 ? 8.310 -7.137 -8.110 1.00 94.25 86 TYR A N 1
ATOM 655 C CA . TYR A 1 86 ? 7.644 -6.279 -7.116 1.00 94.25 86 TYR A CA 1
ATOM 656 C C . TYR A 1 86 ? 7.929 -6.657 -5.659 1.00 94.25 86 TYR A C 1
ATOM 658 O O . TYR A 1 86 ? 7.407 -6.011 -4.757 1.00 94.25 86 TYR A O 1
ATOM 666 N N . GLY A 1 87 ? 8.629 -7.763 -5.407 1.00 94.31 87 GLY A N 1
ATOM 667 C CA . GLY A 1 87 ? 8.793 -8.328 -4.077 1.00 94.31 87 GLY A CA 1
ATOM 668 C C . GLY A 1 87 ? 9.417 -7.333 -3.108 1.00 94.31 87 GLY A C 1
ATOM 669 O O . GLY A 1 87 ? 8.780 -7.005 -2.106 1.00 94.31 87 GLY A O 1
ATOM 670 N N . ASP A 1 88 ? 10.612 -6.849 -3.437 1.00 93.25 88 ASP A N 1
ATOM 671 C CA . ASP A 1 88 ? 11.374 -5.939 -2.582 1.00 93.25 88 ASP A CA 1
ATOM 672 C C . ASP A 1 88 ? 10.635 -4.605 -2.385 1.00 93.25 88 ASP A C 1
ATOM 674 O O . ASP A 1 88 ? 10.421 -4.199 -1.244 1.00 93.25 88 ASP A O 1
ATOM 678 N N . GLY A 1 89 ? 10.128 -3.981 -3.456 1.00 95.31 89 GLY A N 1
ATOM 679 C CA . GLY A 1 89 ? 9.359 -2.742 -3.321 1.00 95.31 89 GLY A CA 1
ATOM 680 C C . GLY A 1 89 ? 8.038 -2.885 -2.555 1.00 95.31 89 GLY A C 1
ATOM 681 O O . GLY A 1 89 ? 7.641 -1.974 -1.836 1.00 95.31 89 GLY A O 1
ATOM 682 N N . VAL A 1 90 ? 7.355 -4.036 -2.617 1.00 96.31 90 VAL A N 1
ATOM 683 C CA . VAL A 1 90 ? 6.180 -4.296 -1.758 1.00 96.31 90 VAL A CA 1
ATOM 684 C C . VAL A 1 90 ? 6.577 -4.425 -0.287 1.00 96.31 90 VAL A C 1
ATOM 686 O O . VAL A 1 90 ? 5.844 -3.940 0.575 1.00 96.31 90 VAL A O 1
ATOM 689 N N . ASP A 1 91 ? 7.707 -5.071 0.010 1.00 95.94 91 ASP A N 1
ATOM 690 C CA . ASP A 1 91 ? 8.205 -5.176 1.385 1.00 95.94 91 ASP A CA 1
ATOM 691 C C . ASP A 1 91 ? 8.556 -3.782 1.948 1.00 95.94 91 ASP A C 1
ATOM 693 O O . ASP A 1 91 ? 8.221 -3.494 3.098 1.00 95.94 91 ASP A O 1
ATOM 697 N N . ASP A 1 92 ? 9.132 -2.893 1.130 1.00 96.44 92 ASP A N 1
ATOM 698 C CA . ASP A 1 92 ? 9.402 -1.491 1.492 1.00 96.44 92 ASP A CA 1
ATOM 699 C C . ASP A 1 92 ? 8.102 -0.703 1.742 1.00 96.44 92 ASP A C 1
ATOM 701 O O . ASP A 1 92 ? 7.904 -0.133 2.816 1.00 96.44 92 ASP A O 1
ATOM 705 N N . LEU A 1 93 ? 7.141 -0.759 0.813 1.00 96.94 93 LEU A N 1
ATOM 706 C CA . LEU A 1 93 ? 5.847 -0.082 0.967 1.00 96.94 93 LEU A CA 1
ATOM 707 C C . LEU A 1 93 ? 5.107 -0.514 2.249 1.00 96.94 93 LEU A C 1
ATOM 709 O O . LEU A 1 93 ? 4.499 0.320 2.926 1.00 96.94 93 LEU A O 1
ATOM 713 N N . ILE A 1 94 ? 5.164 -1.801 2.615 1.00 95.94 94 ILE A N 1
ATOM 714 C CA . ILE A 1 94 ? 4.582 -2.313 3.868 1.00 95.94 94 ILE A CA 1
ATOM 715 C C . ILE A 1 94 ? 5.370 -1.818 5.085 1.00 95.94 94 ILE A C 1
ATOM 717 O O . ILE A 1 94 ? 4.758 -1.452 6.092 1.00 95.94 94 ILE A O 1
ATOM 721 N N . ALA A 1 95 ? 6.702 -1.781 5.009 1.00 95.88 95 ALA A N 1
ATOM 722 C CA . ALA A 1 95 ? 7.538 -1.251 6.081 1.00 95.88 95 ALA A CA 1
ATOM 723 C C . ALA A 1 95 ? 7.216 0.226 6.356 1.00 95.88 95 ALA A C 1
ATOM 725 O O . ALA A 1 95 ? 6.940 0.575 7.503 1.00 95.88 95 ALA A O 1
ATOM 726 N N . GLN A 1 96 ? 7.103 1.053 5.314 1.00 96.25 96 GLN A N 1
ATOM 727 C CA . GLN A 1 96 ? 6.695 2.456 5.442 1.00 96.25 96 GLN A CA 1
ATOM 728 C C . GLN A 1 96 ? 5.300 2.594 6.075 1.00 96.25 96 GLN A C 1
ATOM 730 O O . GLN A 1 96 ? 5.089 3.450 6.938 1.00 96.25 96 GLN A O 1
ATOM 735 N N . CYS A 1 97 ? 4.347 1.718 5.720 1.00 94.50 97 CYS A N 1
ATOM 736 C CA . CYS A 1 97 ? 3.043 1.673 6.394 1.00 94.50 97 CYS A CA 1
ATOM 737 C C . CYS A 1 97 ? 3.182 1.375 7.895 1.00 94.50 97 CYS A C 1
ATOM 739 O O . CYS A 1 97 ? 2.505 1.992 8.716 1.00 94.50 97 CYS A O 1
ATOM 741 N N . ALA A 1 98 ? 4.023 0.410 8.268 1.00 93.25 98 ALA A N 1
ATOM 742 C CA . ALA A 1 98 ? 4.231 0.040 9.665 1.00 93.25 98 ALA A CA 1
ATOM 743 C C . ALA A 1 98 ? 4.890 1.178 10.461 1.00 93.25 98 ALA A C 1
ATOM 745 O O . ALA A 1 98 ? 4.417 1.512 11.551 1.00 93.25 98 ALA A O 1
ATOM 746 N N . GLU A 1 99 ? 5.901 1.830 9.883 1.00 93.50 99 GLU A N 1
ATOM 747 C CA . GLU A 1 99 ? 6.584 2.981 10.478 1.00 93.50 99 GLU A CA 1
ATOM 748 C C . GLU A 1 99 ? 5.622 4.149 10.723 1.00 93.50 99 GLU A C 1
ATOM 750 O O . GLU A 1 99 ? 5.608 4.714 11.820 1.00 93.50 99 GLU A O 1
ATOM 755 N N . ALA A 1 100 ? 4.752 4.454 9.755 1.00 90.75 100 ALA A N 1
ATOM 756 C CA . ALA A 1 100 ? 3.714 5.478 9.888 1.00 90.75 100 ALA A CA 1
ATOM 757 C C . ALA A 1 100 ? 2.734 5.192 11.043 1.00 90.75 100 ALA A C 1
ATOM 759 O O . ALA A 1 100 ? 2.207 6.106 11.678 1.00 90.75 100 ALA A O 1
ATOM 760 N N . LEU A 1 101 ? 2.510 3.915 11.355 1.00 88.12 101 LEU A N 1
ATOM 761 C CA . LEU A 1 101 ? 1.660 3.475 12.464 1.00 88.12 101 LEU A CA 1
ATOM 762 C C . LEU A 1 101 ? 2.412 3.367 13.798 1.00 88.12 101 LEU A C 1
ATOM 764 O O . LEU A 1 101 ? 1.798 3.016 14.811 1.00 88.12 101 LEU A O 1
ATOM 768 N N . GLY A 1 102 ? 3.718 3.647 13.814 1.00 85.94 102 GLY A N 1
ATOM 769 C CA . GLY A 1 102 ? 4.585 3.482 14.979 1.00 85.94 102 GLY A CA 1
ATOM 770 C C . GLY A 1 102 ? 4.736 2.023 15.419 1.00 85.94 102 GLY A C 1
ATOM 771 O O . GLY A 1 102 ? 4.811 1.765 16.625 1.00 85.94 102 GLY A O 1
ATOM 772 N N . ARG A 1 103 ? 4.699 1.083 14.467 1.00 70.25 103 ARG A N 1
ATOM 773 C CA . ARG A 1 103 ? 4.783 -0.367 14.695 1.00 70.25 103 ARG A CA 1
ATOM 774 C C . ARG A 1 103 ? 6.170 -0.928 14.413 1.00 70.25 103 ARG A C 1
ATOM 776 O O . ARG A 1 103 ? 6.862 -0.386 13.530 1.00 70.25 103 ARG A O 1
#

Mean predicted aligned error: 3.69 Å

pLDDT: mean 90.75, std 7.84, range [59.12, 97.25]

Solvent-accessible surface area (backbone atoms only — not comparable to full-atom values): 5693 Å² total; per-residue (Å²): 76,80,66,71,54,57,67,61,47,20,53,51,43,57,73,36,88,62,35,73,44,44,39,70,38,79,85,46,88,66,70,60,22,32,40,34,34,32,71,88,56,26,29,36,44,33,34,70,36,91,95,41,51,36,26,39,41,32,40,32,18,70,24,75,65,27,61,77,70,68,48,68,74,42,82,44,72,51,73,43,68,81,34,91,61,60,62,66,60,47,54,50,54,51,47,55,53,34,53,74,68,75,98

Sequence (103 aa):
MEDINLYDLAFAFTRRPEVTDANVATGMCPDDTVLVELAGGQVAVFNVQDEYPAVILGTLYADADGIREHDPLESIHHDFEGEGDYGDGVDDLIAQCAEALGR

Foldseek 3Di:
DQADDLQQLQVLLVVDPQWPHWDFDQPDPVGTWIWTQGPQQKIKIWDADPVQRQKIKIFIAPHPVCVVVVPTLDIFMDGCVPPPGCNVVSVRRVVVNCVSVVD

Radius of gyration: 12.47 Å; Cα contacts (8 Å, |Δi|>4): 197; chains: 1; bounding box: 30×25×32 Å

Nearest PDB structures (foldseek):
  4f4b-assembly1_A  TM=7.703E-01  e=1.674E-01  Saccharomyces cerevisiae S288C
  3spw-assembly2_B  TM=6.329E-01  e=1.469E-01  Saccharomyces cerevisiae S288C
  7lbm-assembly1_n  TM=5.433E-01  e=5.785E-01  Homo sapiens
  8trh-assembly1_0  TM=4.821E-01  e=5.077E-01  Homo sapiens
  2lfu-assembly1_A  TM=4.352E-01  e=3.158E+00  Neisseria meningitidis